Protein AF-T0Q170-F1 (afdb_monomer_lite)

Radius of gyration: 14.08 Å; chains: 1; bounding box: 42×24×38 Å

Organism: Saprolegnia diclina (strain VS20) (NCBI:txid1156394)

Structure (mmCIF, N/CA/C/O backbone):
data_AF-T0Q170-F1
#
_entry.id   AF-T0Q170-F1
#
loop_
_atom_site.group_PDB
_atom_site.id
_atom_site.type_symbol
_atom_site.label_atom_id
_atom_site.label_alt_id
_atom_site.label_comp_id
_atom_site.label_asym_id
_atom_site.label_entity_id
_atom_site.label_seq_id
_atom_site.pdbx_PDB_ins_code
_atom_site.Cartn_x
_atom_site.Cartn_y
_atom_site.Cartn_z
_atom_site.occupancy
_atom_site.B_iso_or_equiv
_atom_site.auth_seq_id
_atom_site.auth_comp_id
_atom_site.auth_asym_id
_atom_site.auth_atom_id
_atom_site.pdbx_PDB_model_num
ATOM 1 N N . MET A 1 1 ? -29.205 11.071 21.041 1.00 40.16 1 MET A N 1
ATOM 2 C CA . MET A 1 1 ? -28.260 10.068 21.575 1.00 40.16 1 MET A CA 1
ATOM 3 C C . MET A 1 1 ? -27.161 9.909 20.544 1.00 40.16 1 MET A C 1
ATOM 5 O O . MET A 1 1 ? -27.483 9.809 19.369 1.00 40.16 1 MET A O 1
ATOM 9 N N . ALA A 1 2 ? -25.906 10.055 20.963 1.00 42.72 2 ALA A N 1
ATOM 10 C CA . ALA A 1 2 ? -24.750 10.175 20.083 1.00 42.72 2 ALA A CA 1
ATOM 11 C C . ALA A 1 2 ? -24.502 8.879 19.299 1.00 42.72 2 ALA A C 1
ATOM 13 O O . ALA A 1 2 ? -24.160 7.856 19.886 1.00 42.72 2 ALA A O 1
ATOM 14 N N . THR A 1 3 ? -24.639 8.925 17.976 1.00 43.03 3 THR A N 1
ATOM 15 C CA . THR A 1 3 ? -23.939 7.989 17.094 1.00 43.03 3 THR A CA 1
ATOM 16 C C . THR A 1 3 ? -22.513 8.498 16.968 1.00 43.03 3 THR A C 1
ATOM 18 O O . THR A 1 3 ? -22.196 9.289 16.084 1.00 43.03 3 THR A O 1
ATOM 21 N N . THR A 1 4 ? -21.672 8.112 17.924 1.00 44.09 4 THR A N 1
ATOM 22 C CA . THR A 1 4 ? -20.222 8.246 17.810 1.00 44.09 4 THR A CA 1
ATOM 23 C C . THR A 1 4 ? -19.781 7.331 16.674 1.00 44.09 4 THR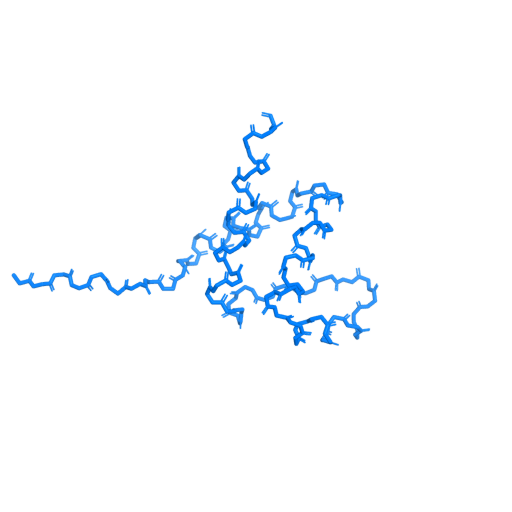 A C 1
ATOM 25 O O . THR A 1 4 ? -19.595 6.133 16.868 1.00 44.09 4 THR A O 1
ATOM 28 N N . THR A 1 5 ? -19.673 7.882 15.467 1.00 47.50 5 THR A N 1
ATOM 29 C CA . THR A 1 5 ? -18.926 7.283 14.364 1.00 47.50 5 THR A CA 1
ATOM 30 C C . THR A 1 5 ? -17.473 7.214 14.817 1.00 47.50 5 THR A C 1
ATOM 32 O O . THR A 1 5 ? -16.731 8.192 14.751 1.00 47.50 5 THR A O 1
ATOM 35 N N . LEU A 1 6 ? -17.084 6.067 15.376 1.00 50.22 6 LEU A N 1
ATOM 36 C CA . LEU A 1 6 ? -15.680 5.698 15.512 1.00 50.22 6 LEU A CA 1
ATOM 37 C C . LEU A 1 6 ? -15.028 5.858 14.125 1.00 50.22 6 LEU A C 1
ATOM 39 O O . LEU A 1 6 ? -15.695 5.529 13.135 1.00 50.22 6 LEU A O 1
ATOM 43 N N . PRO A 1 7 ? -13.777 6.349 14.019 1.00 46.97 7 PRO A N 1
ATOM 44 C CA . PRO A 1 7 ? -13.009 6.256 12.782 1.00 46.97 7 PRO A CA 1
ATOM 45 C C . PRO A 1 7 ? -12.864 4.764 12.499 1.00 46.97 7 PRO A C 1
ATOM 47 O O . PRO A 1 7 ? -12.056 4.068 13.109 1.00 46.97 7 PRO A O 1
ATOM 50 N N . SER A 1 8 ? -13.799 4.247 11.714 1.00 45.09 8 SER A N 1
ATOM 51 C CA . SER A 1 8 ? -13.974 2.821 11.532 1.00 45.09 8 SER A CA 1
ATOM 52 C C . SER A 1 8 ? -12.783 2.386 10.707 1.00 45.09 8 SER A C 1
ATOM 54 O O . SER A 1 8 ? -12.500 2.982 9.668 1.00 45.09 8 SER A O 1
ATOM 56 N N . THR A 1 9 ? -12.046 1.406 11.216 1.00 54.09 9 THR A N 1
ATOM 57 C CA . THR A 1 9 ? -11.089 0.636 10.424 1.00 54.09 9 THR A CA 1
ATOM 58 C C . THR A 1 9 ? -11.674 0.402 9.031 1.00 54.09 9 THR A C 1
ATOM 60 O O . THR A 1 9 ? -12.869 0.083 8.966 1.00 54.09 9 THR A O 1
ATOM 63 N N . PRO A 1 10 ? -10.892 0.593 7.952 1.00 58.53 10 PRO A N 1
ATOM 64 C CA . PRO A 1 10 ? -11.398 0.457 6.592 1.00 58.53 10 PRO A CA 1
ATOM 65 C C . PRO A 1 10 ? -12.172 -0.853 6.485 1.00 58.53 10 PRO A C 1
ATOM 67 O O . PRO A 1 10 ? -11.693 -1.909 6.902 1.00 58.53 10 PRO A O 1
ATOM 70 N N . SER A 1 11 ? -13.420 -0.763 6.032 1.00 64.56 11 SER A N 1
ATOM 71 C CA . SER A 1 11 ? -14.312 -1.917 5.990 1.00 64.56 11 SER A CA 1
ATOM 72 C C . SER A 1 11 ? -13.700 -2.972 5.073 1.00 64.56 11 SER A C 1
ATOM 74 O O . SER A 1 11 ? -13.059 -2.626 4.081 1.00 64.56 11 SER A O 1
ATOM 76 N N . ALA A 1 12 ? -13.921 -4.261 5.341 1.00 68.19 12 ALA A N 1
ATOM 77 C CA . ALA A 1 12 ? -13.371 -5.346 4.516 1.00 68.19 12 ALA A CA 1
ATOM 78 C C . ALA A 1 12 ? -13.646 -5.154 3.006 1.00 68.19 12 ALA A C 1
ATOM 80 O O . ALA A 1 12 ? -12.825 -5.506 2.162 1.00 68.19 12 ALA A O 1
ATOM 81 N N . THR A 1 13 ? -14.772 -4.523 2.663 1.00 73.12 13 THR A N 1
ATOM 82 C CA . THR A 1 13 ? -15.134 -4.127 1.296 1.00 73.12 13 THR A CA 1
ATOM 83 C C . THR A 1 13 ? -14.195 -3.073 0.692 1.00 73.12 13 THR A C 1
ATOM 85 O O . THR A 1 13 ? -13.848 -3.164 -0.481 1.00 73.12 13 THR A O 1
ATOM 88 N N . GLU A 1 14 ? -13.768 -2.079 1.472 1.00 74.69 14 GLU A N 1
ATOM 89 C CA . GLU A 1 14 ? -12.831 -1.031 1.041 1.00 74.69 14 GLU A CA 1
ATOM 90 C C . GLU A 1 14 ? -11.429 -1.609 0.846 1.00 74.69 14 GLU A C 1
ATOM 92 O O . GLU A 1 14 ? -10.787 -1.338 -0.166 1.00 74.69 14 GLU A O 1
ATOM 97 N N . LEU A 1 15 ? -10.995 -2.485 1.759 1.00 78.81 15 LEU A N 1
ATOM 98 C CA . LEU A 1 15 ? -9.739 -3.221 1.619 1.00 78.81 15 LEU A CA 1
ATOM 99 C C . LEU A 1 15 ? -9.740 -4.093 0.361 1.00 78.81 15 LEU A C 1
ATOM 101 O O . LEU A 1 15 ? -8.800 -4.032 -0.427 1.00 78.81 15 LEU A O 1
ATOM 105 N N . GLN A 1 16 ? -10.817 -4.842 0.103 1.00 79.06 16 GLN A N 1
ATOM 106 C CA . GLN A 1 16 ? -10.939 -5.617 -1.135 1.00 79.06 16 GLN A CA 1
ATOM 107 C C . GLN A 1 16 ? -10.906 -4.734 -2.384 1.00 79.06 16 GLN A C 1
ATOM 109 O O . GLN A 1 16 ? -10.242 -5.090 -3.356 1.00 79.06 16 GLN A O 1
ATOM 114 N N . ALA A 1 17 ? -11.576 -3.580 -2.371 1.00 81.88 17 ALA A N 1
ATOM 115 C CA . ALA A 1 17 ? -11.532 -2.641 -3.489 1.00 81.88 17 ALA A CA 1
ATOM 116 C C . ALA A 1 17 ? -10.110 -2.105 -3.735 1.00 81.88 17 ALA A C 1
ATOM 118 O O . ALA A 1 17 ? -9.686 -1.990 -4.887 1.00 81.88 17 ALA A O 1
ATOM 119 N N . ILE A 1 18 ? -9.352 -1.836 -2.667 1.00 82.44 18 ILE A N 1
ATOM 120 C CA . ILE A 1 18 ? -7.939 -1.450 -2.738 1.00 82.44 18 ILE A CA 1
ATOM 121 C C . ILE A 1 18 ? -7.109 -2.585 -3.350 1.00 82.44 18 ILE A C 1
ATOM 123 O O . ILE A 1 18 ? -6.407 -2.345 -4.327 1.00 82.44 18 ILE A O 1
ATOM 127 N N . VAL A 1 19 ? -7.239 -3.829 -2.873 1.00 84.06 19 VAL A N 1
ATOM 128 C CA . VAL A 1 19 ? -6.514 -4.992 -3.431 1.00 84.06 19 VAL A CA 1
ATOM 129 C C . VAL A 1 19 ? -6.831 -5.197 -4.914 1.00 84.06 19 VAL A C 1
ATOM 131 O O . VAL A 1 19 ? -5.928 -5.398 -5.728 1.00 84.06 19 VAL A O 1
ATOM 134 N N . GLN A 1 20 ? -8.107 -5.112 -5.291 1.00 82.06 20 GLN A N 1
ATOM 135 C CA . GLN A 1 20 ? -8.544 -5.233 -6.685 1.00 82.06 20 GLN A CA 1
ATOM 136 C C . GLN A 1 20 ? -7.970 -4.121 -7.569 1.00 82.06 20 GLN A C 1
ATOM 138 O O . GLN A 1 20 ? -7.639 -4.355 -8.728 1.00 82.06 20 GLN A O 1
ATOM 143 N N . ARG A 1 21 ? -7.818 -2.906 -7.037 1.00 83.38 21 ARG A N 1
ATOM 144 C CA . ARG A 1 21 ? -7.150 -1.820 -7.760 1.00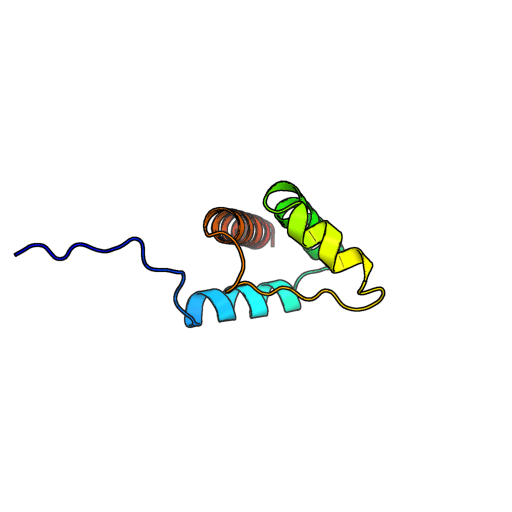 83.38 21 ARG A CA 1
ATOM 145 C C . ARG A 1 21 ? -5.658 -2.072 -7.893 1.00 83.38 21 ARG A C 1
ATOM 147 O O . ARG A 1 21 ? -5.155 -1.973 -9.002 1.00 83.38 21 ARG A O 1
ATOM 154 N N . ILE A 1 22 ? -4.984 -2.450 -6.805 1.00 83.94 22 ILE A N 1
ATOM 155 C CA . ILE A 1 22 ? -3.540 -2.736 -6.780 1.00 83.94 22 ILE A CA 1
ATOM 156 C C . ILE A 1 22 ? -3.180 -3.833 -7.787 1.00 83.94 22 ILE A C 1
ATOM 158 O O . ILE A 1 22 ? -2.239 -3.675 -8.556 1.00 83.94 22 ILE A O 1
ATOM 162 N N . THR A 1 23 ? -3.962 -4.913 -7.834 1.00 83.25 23 THR A N 1
ATOM 163 C CA . THR A 1 23 ? -3.756 -6.033 -8.774 1.00 83.25 23 THR A CA 1
ATOM 164 C C . THR A 1 23 ? -3.962 -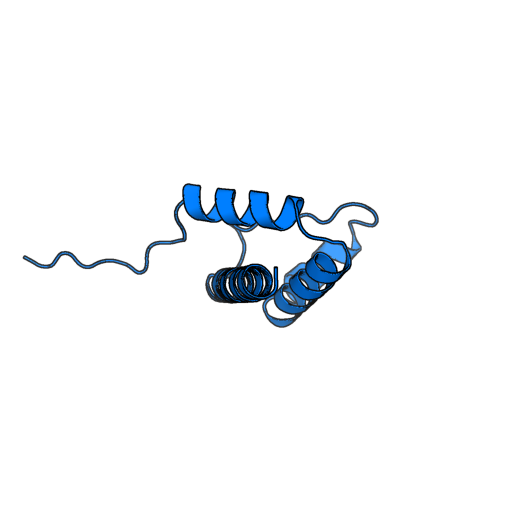5.656 -10.243 1.00 83.25 23 THR A C 1
ATOM 166 O O . THR A 1 23 ? -3.422 -6.328 -11.115 1.00 83.25 23 THR A O 1
ATOM 169 N N . ASN A 1 24 ? -4.695 -4.575 -10.525 1.00 83.69 24 ASN A N 1
ATOM 170 C CA . ASN A 1 24 ? -4.889 -4.034 -11.872 1.00 83.69 24 ASN A CA 1
ATOM 171 C C . ASN A 1 24 ? -3.960 -2.846 -12.191 1.00 83.69 24 ASN A C 1
ATOM 173 O O . ASN A 1 24 ? -4.095 -2.240 -13.256 1.00 83.69 24 ASN A O 1
ATOM 177 N N . LEU A 1 25 ? -3.037 -2.479 -11.293 1.00 81.81 25 LEU A N 1
ATOM 178 C CA . LEU A 1 25 ? -2.090 -1.396 -11.549 1.00 81.81 25 LEU A CA 1
ATOM 179 C C . LEU A 1 25 ? -1.042 -1.798 -12.588 1.00 81.81 25 LEU A C 1
ATOM 181 O O . LEU A 1 25 ? -0.585 -2.939 -12.650 1.00 81.81 25 LEU A O 1
ATOM 185 N N . SER A 1 26 ? -0.600 -0.811 -13.369 1.00 86.81 26 SER A N 1
ATOM 186 C CA . SER A 1 26 ? 0.611 -0.943 -14.175 1.00 86.81 26 SER A CA 1
ATOM 187 C C . SER A 1 26 ? 1.842 -1.074 -13.276 1.00 86.81 26 SER A C 1
ATOM 189 O O . SER A 1 26 ? 1.841 -0.628 -12.128 1.00 86.81 26 SER A O 1
ATOM 191 N N . SER A 1 27 ? 2.932 -1.633 -13.803 1.00 84.62 27 SER A N 1
ATOM 192 C CA . SER A 1 27 ? 4.185 -1.790 -13.051 1.00 84.62 27 SER A CA 1
ATOM 193 C C . SER A 1 27 ? 4.732 -0.455 -12.521 1.00 84.62 27 SER A C 1
ATOM 195 O O . SER A 1 27 ? 5.261 -0.407 -11.416 1.00 84.62 27 SER A O 1
ATOM 197 N N . GLU A 1 28 ? 4.562 0.640 -13.269 1.00 86.81 28 GLU A N 1
ATOM 198 C CA . GLU A 1 28 ? 4.956 1.990 -12.836 1.00 86.81 28 GLU A CA 1
ATOM 199 C C . GLU A 1 28 ? 4.121 2.481 -11.648 1.00 86.81 28 GLU A C 1
ATOM 201 O O . GLU A 1 28 ? 4.668 2.984 -10.666 1.00 86.81 28 GLU A O 1
ATOM 206 N N . ALA A 1 29 ? 2.800 2.291 -11.707 1.00 87.19 29 ALA A N 1
ATOM 207 C CA . ALA A 1 29 ? 1.907 2.652 -10.614 1.00 87.19 29 ALA A CA 1
ATOM 208 C C . ALA A 1 29 ? 2.137 1.770 -9.377 1.00 87.19 29 ALA A C 1
ATOM 210 O O . ALA A 1 29 ? 2.102 2.254 -8.248 1.00 87.19 29 ALA A O 1
ATOM 211 N N . LEU A 1 30 ? 2.435 0.485 -9.579 1.00 86.31 30 LEU A N 1
ATOM 212 C CA . LEU A 1 30 ? 2.807 -0.425 -8.503 1.00 86.31 30 LEU A CA 1
ATOM 213 C C . LEU A 1 30 ? 4.092 0.049 -7.808 1.00 86.31 30 LEU A C 1
ATOM 215 O O . LEU A 1 30 ? 4.121 0.144 -6.589 1.00 86.31 30 LEU A O 1
ATOM 219 N N . LEU A 1 31 ? 5.136 0.419 -8.555 1.00 87.25 31 LEU A N 1
ATOM 220 C CA . LEU A 1 31 ? 6.371 0.956 -7.969 1.00 87.25 31 LEU A CA 1
ATOM 221 C C . LEU A 1 31 ? 6.117 2.228 -7.150 1.00 87.25 31 LEU A C 1
ATOM 223 O O . LEU A 1 31 ? 6.646 2.356 -6.046 1.00 87.25 31 LEU A O 1
ATOM 227 N N . GLY A 1 32 ? 5.285 3.142 -7.658 1.00 89.31 32 GLY A N 1
ATOM 228 C CA . GLY A 1 32 ? 4.893 4.347 -6.923 1.00 89.31 32 GLY A CA 1
ATOM 229 C C . GLY A 1 32 ? 4.154 4.026 -5.622 1.00 89.31 32 GLY A C 1
ATOM 230 O O . GLY A 1 32 ? 4.472 4.588 -4.576 1.00 89.31 32 GLY A O 1
ATOM 231 N N . LEU A 1 33 ? 3.237 3.056 -5.658 1.00 89.31 33 LEU A N 1
ATOM 232 C CA . LEU A 1 33 ? 2.550 2.557 -4.470 1.00 89.31 33 LEU A CA 1
ATOM 233 C C . LEU A 1 33 ? 3.542 2.000 -3.435 1.00 89.31 33 LEU A C 1
ATOM 235 O O . LEU A 1 33 ? 3.488 2.381 -2.268 1.00 89.31 33 LEU A O 1
ATOM 239 N N . LEU A 1 34 ? 4.473 1.136 -3.848 1.00 88.00 34 LEU A N 1
ATOM 240 C CA . LEU A 1 34 ? 5.450 0.522 -2.938 1.00 88.00 34 LEU A CA 1
ATOM 241 C C . LEU A 1 34 ? 6.363 1.569 -2.293 1.00 88.00 34 LEU A C 1
ATOM 243 O O . LEU A 1 34 ? 6.718 1.430 -1.126 1.00 88.00 34 LEU A O 1
ATOM 247 N N . GLN A 1 35 ? 6.713 2.637 -3.014 1.00 88.88 35 GLN A N 1
ATOM 248 C CA . GLN A 1 35 ? 7.481 3.750 -2.449 1.00 88.88 35 GLN A CA 1
ATOM 249 C C . GLN A 1 35 ? 6.717 4.493 -1.351 1.00 88.88 35 GLN A C 1
ATOM 251 O O . GLN A 1 35 ? 7.326 4.894 -0.361 1.00 88.88 35 GLN A O 1
ATOM 256 N N . ILE A 1 36 ? 5.404 4.677 -1.504 1.00 90.38 36 ILE A N 1
ATOM 257 C CA . ILE A 1 36 ? 4.561 5.294 -0.470 1.00 90.38 36 ILE A CA 1
ATOM 258 C C . ILE A 1 36 ? 4.535 4.404 0.771 1.00 90.38 36 ILE A C 1
ATOM 260 O O . ILE A 1 36 ? 4.754 4.882 1.882 1.00 90.38 36 ILE A O 1
ATOM 264 N N . ILE A 1 37 ? 4.340 3.101 0.575 1.00 89.44 37 ILE A N 1
ATOM 265 C CA . ILE A 1 37 ? 4.303 2.130 1.670 1.00 89.44 37 ILE A CA 1
ATOM 266 C C . ILE A 1 37 ? 5.652 2.076 2.384 1.00 89.44 37 ILE A C 1
ATOM 268 O O . ILE A 1 37 ? 5.683 2.131 3.605 1.00 89.44 37 ILE A O 1
ATOM 272 N N . ALA A 1 38 ? 6.766 2.073 1.653 1.00 87.94 38 ALA A N 1
ATOM 273 C CA . ALA A 1 38 ? 8.106 2.118 2.233 1.00 87.94 38 ALA A CA 1
ATOM 274 C C . ALA A 1 38 ? 8.382 3.408 3.032 1.00 87.94 38 ALA A C 1
ATOM 276 O O . ALA A 1 38 ? 9.102 3.371 4.029 1.00 87.94 38 ALA A O 1
ATOM 277 N N . GLN A 1 39 ? 7.805 4.546 2.628 1.00 88.94 39 GLN A N 1
ATOM 278 C CA . GLN A 1 39 ? 7.924 5.809 3.369 1.00 88.94 39 GLN A CA 1
ATOM 279 C C . GLN A 1 39 ? 7.099 5.819 4.658 1.00 88.94 39 GLN A C 1
ATOM 281 O O . GLN A 1 39 ? 7.549 6.368 5.664 1.00 88.94 39 GLN A O 1
ATOM 286 N N . CYS A 1 40 ? 5.900 5.236 4.634 1.00 88.62 40 CYS A N 1
ATOM 287 C CA . CYS A 1 40 ? 5.043 5.149 5.814 1.00 88.62 40 CYS A CA 1
ATOM 288 C C . CYS A 1 40 ? 5.503 4.044 6.774 1.00 88.62 40 CYS A C 1
ATOM 290 O O . CYS A 1 40 ? 5.519 4.247 7.985 1.00 88.62 40 CYS A O 1
ATOM 292 N N . GLU A 1 41 ? 5.914 2.896 6.236 1.00 87.12 41 GLU A N 1
ATOM 293 C CA . GLU A 1 41 ? 6.283 1.692 6.978 1.00 87.12 41 GLU A CA 1
ATOM 294 C C . GLU A 1 41 ? 7.636 1.143 6.505 1.00 87.12 41 GLU A C 1
ATOM 296 O O . GLU A 1 41 ? 7.710 0.137 5.793 1.00 87.12 41 GLU A O 1
ATOM 301 N N . PRO A 1 42 ? 8.752 1.748 6.952 1.00 84.06 42 PRO A N 1
ATOM 302 C CA . PRO A 1 42 ? 10.091 1.247 6.643 1.00 84.06 42 PRO A CA 1
ATOM 303 C C . PRO A 1 42 ? 10.326 -0.163 7.204 1.00 84.06 42 PRO A C 1
ATOM 305 O O . PRO A 1 42 ? 11.124 -0.928 6.665 1.00 84.06 42 PRO A O 1
ATOM 308 N N . SER A 1 43 ? 9.600 -0.544 8.261 1.00 84.81 43 SER A N 1
ATOM 309 C CA . SER A 1 43 ? 9.574 -1.916 8.770 1.00 84.81 43 SER A CA 1
ATOM 310 C C . SER A 1 43 ? 9.038 -2.905 7.739 1.00 84.81 43 SER A C 1
ATOM 312 O O . SER A 1 43 ? 9.613 -3.976 7.608 1.00 84.81 43 SER A O 1
ATOM 314 N N . TRP A 1 44 ? 8.006 -2.557 6.964 1.00 84.38 44 TRP A N 1
ATOM 315 C CA . TRP A 1 44 ? 7.490 -3.430 5.903 1.00 84.38 44 TRP A CA 1
ATOM 316 C C . TRP A 1 44 ? 8.542 -3.663 4.809 1.00 84.38 44 TRP A C 1
ATOM 318 O O . TRP A 1 44 ? 8.713 -4.787 4.342 1.00 84.38 44 TRP A O 1
ATOM 328 N N . GLN A 1 45 ? 9.327 -2.635 4.469 1.00 79.69 45 GLN A N 1
ATOM 329 C CA . GLN A 1 45 ? 10.409 -2.759 3.488 1.00 79.69 45 GLN A CA 1
ATOM 330 C C . GLN A 1 45 ? 11.506 -3.739 3.942 1.00 79.69 45 GLN A C 1
ATOM 332 O O . GLN A 1 45 ? 12.083 -4.441 3.114 1.00 79.69 45 GLN A O 1
ATOM 337 N N . LEU A 1 46 ? 11.780 -3.819 5.249 1.00 81.31 46 LEU A N 1
ATOM 338 C CA . LEU A 1 46 ? 12.719 -4.804 5.796 1.00 81.31 46 LEU A CA 1
ATOM 339 C C . LEU A 1 46 ? 12.191 -6.237 5.647 1.00 81.31 46 LEU A C 1
ATOM 341 O O . LEU A 1 46 ? 12.969 -7.129 5.338 1.00 81.31 46 LEU A O 1
ATOM 345 N N . TRP A 1 47 ? 10.882 -6.444 5.819 1.00 77.00 47 TRP A N 1
ATOM 346 C CA . TRP A 1 47 ? 10.242 -7.761 5.691 1.00 77.00 47 TRP A CA 1
ATOM 347 C C . TRP A 1 47 ? 10.130 -8.206 4.230 1.00 77.00 47 TRP A C 1
ATOM 349 O O . TRP A 1 47 ? 10.167 -9.395 3.940 1.00 77.00 47 TRP A O 1
ATOM 359 N N . GLN A 1 48 ? 10.036 -7.252 3.304 1.00 73.62 48 GLN A N 1
ATOM 360 C CA . GLN A 1 48 ? 10.058 -7.501 1.864 1.00 73.62 48 GLN A CA 1
ATOM 361 C C . GLN A 1 48 ? 11.379 -8.080 1.356 1.00 73.62 48 GLN A C 1
ATOM 363 O O . GLN A 1 48 ? 11.359 -8.807 0.372 1.00 73.62 48 GLN A O 1
ATOM 368 N N . MET A 1 49 ? 12.523 -7.794 1.990 1.00 68.06 49 MET A N 1
ATOM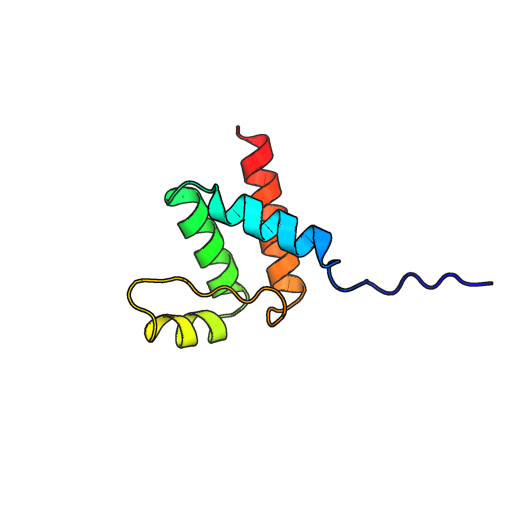 369 C CA . MET A 1 49 ? 13.819 -8.267 1.476 1.00 68.06 49 MET A CA 1
ATOM 370 C C . MET A 1 49 ? 13.949 -9.797 1.460 1.00 68.06 49 MET A C 1
ATOM 372 O O . MET A 1 49 ? 14.747 -10.324 0.686 1.00 68.06 49 MET A O 1
ATOM 376 N N . ASP A 1 50 ? 13.162 -10.501 2.276 1.00 65.88 50 ASP A N 1
ATOM 377 C CA . ASP A 1 50 ? 13.098 -11.964 2.289 1.00 65.88 50 ASP A CA 1
ATOM 378 C C . ASP A 1 50 ? 12.256 -12.546 1.131 1.00 65.88 50 ASP A C 1
ATOM 380 O O . ASP A 1 50 ? 12.391 -13.727 0.807 1.00 65.88 50 ASP A O 1
ATOM 384 N N . PHE A 1 51 ? 11.430 -11.732 0.459 1.00 63.84 51 PHE A N 1
ATOM 385 C CA . PHE A 1 51 ? 10.578 -12.145 -0.659 1.00 63.84 51 PHE A CA 1
ATOM 386 C C . PHE A 1 51 ? 11.111 -11.575 -1.980 1.00 63.84 51 PHE A C 1
ATOM 388 O O . PHE A 1 51 ? 10.920 -10.409 -2.308 1.00 63.84 51 PHE A O 1
ATOM 395 N N . VAL A 1 52 ? 11.806 -12.414 -2.753 1.00 61.81 52 VAL A N 1
ATOM 396 C CA . VAL A 1 52 ? 12.545 -11.973 -3.953 1.00 61.81 52 VAL A CA 1
ATOM 397 C C . VAL A 1 52 ? 11.642 -11.795 -5.184 1.00 61.81 52 VAL A C 1
ATOM 399 O O . VAL A 1 52 ? 11.957 -10.983 -6.050 1.00 61.81 52 VAL A O 1
ATOM 402 N N . ASP A 1 53 ? 10.509 -12.501 -5.247 1.00 69.06 53 ASP A N 1
ATOM 403 C CA . ASP A 1 53 ? 9.658 -12.563 -6.449 1.00 69.06 53 ASP A CA 1
ATOM 404 C C . ASP A 1 53 ? 8.201 -12.116 -6.227 1.00 69.06 53 ASP A C 1
ATOM 406 O O . ASP A 1 53 ? 7.513 -11.771 -7.188 1.00 69.06 53 ASP A O 1
ATOM 410 N N . GLU A 1 54 ? 7.713 -12.085 -4.983 1.00 74.56 54 GLU A N 1
ATOM 411 C CA . GLU A 1 54 ? 6.308 -11.790 -4.680 1.00 74.56 54 GLU A CA 1
ATOM 412 C C . GLU A 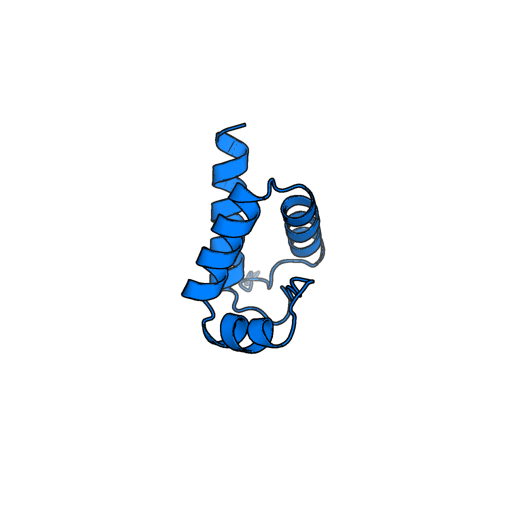1 54 ? 6.174 -10.704 -3.617 1.00 74.56 54 GLU A C 1
ATOM 414 O O . GLU A 1 54 ? 6.730 -10.793 -2.524 1.00 74.56 54 GLU A O 1
ATOM 419 N N . ILE A 1 55 ? 5.373 -9.683 -3.918 1.00 78.94 55 ILE A N 1
ATOM 420 C CA . ILE A 1 55 ? 5.084 -8.623 -2.960 1.00 78.94 55 ILE A CA 1
ATOM 421 C C . ILE A 1 55 ? 3.927 -9.066 -2.073 1.00 78.94 55 ILE A C 1
ATOM 423 O O . ILE A 1 55 ? 2.780 -9.115 -2.518 1.00 78.94 55 ILE A O 1
ATOM 427 N N . GLN A 1 56 ? 4.214 -9.329 -0.799 1.00 80.19 56 GLN A N 1
ATOM 428 C CA . GLN A 1 56 ? 3.176 -9.596 0.188 1.00 80.19 56 GLN A CA 1
ATOM 429 C C . GLN A 1 56 ? 2.741 -8.285 0.856 1.00 80.19 56 GLN A C 1
ATOM 431 O O . GLN A 1 56 ? 3.536 -7.584 1.493 1.00 80.19 56 GLN A O 1
ATOM 436 N N . LEU A 1 57 ? 1.473 -7.926 0.648 1.00 82.12 57 LEU A N 1
ATOM 437 C CA . LEU A 1 57 ? 0.870 -6.697 1.153 1.00 82.12 57 LEU A CA 1
ATOM 438 C C . LEU A 1 57 ? -0.289 -7.037 2.087 1.00 82.12 57 LEU A C 1
ATOM 440 O O . LEU A 1 57 ? -1.392 -7.339 1.635 1.00 82.12 57 LEU A O 1
ATOM 444 N N . ASP A 1 58 ? -0.030 -6.993 3.388 1.00 84.44 58 ASP A N 1
ATOM 445 C CA . ASP A 1 58 ? -1.062 -7.210 4.396 1.00 84.44 58 ASP A CA 1
ATOM 446 C C . ASP A 1 58 ? -1.659 -5.867 4.828 1.00 84.44 58 ASP A C 1
ATOM 448 O O . ASP A 1 58 ? -1.146 -5.187 5.714 1.00 84.44 58 ASP A O 1
ATOM 452 N N . LEU A 1 59 ? -2.742 -5.468 4.161 1.00 81.81 59 LEU A N 1
ATOM 453 C CA . LEU A 1 59 ? -3.434 -4.212 4.451 1.00 81.81 59 LEU A CA 1
ATOM 454 C C . LEU A 1 59 ? -4.115 -4.215 5.831 1.00 81.81 59 LEU A C 1
ATOM 456 O O . LEU A 1 59 ? -4.388 -3.142 6.361 1.00 81.81 59 LEU A O 1
ATOM 460 N N . GLU A 1 60 ? -4.409 -5.380 6.415 1.00 82.75 60 GLU A N 1
ATOM 461 C CA . GLU A 1 60 ? -5.014 -5.462 7.751 1.00 82.75 60 GLU A CA 1
ATOM 462 C C . GLU A 1 60 ? -3.977 -5.203 8.848 1.00 82.75 60 GLU A C 1
ATOM 464 O O . GLU A 1 60 ? -4.301 -4.618 9.883 1.00 82.75 60 GLU A O 1
ATOM 469 N N . ALA A 1 61 ? -2.724 -5.602 8.611 1.00 83.25 61 ALA A N 1
ATOM 470 C CA . ALA A 1 61 ? -1.606 -5.353 9.516 1.00 83.25 61 ALA A CA 1
ATOM 471 C C . ALA A 1 61 ? -0.991 -3.946 9.372 1.00 83.25 61 ALA A C 1
ATOM 473 O O . ALA A 1 61 ? -0.259 -3.508 10.263 1.00 83.25 61 ALA A O 1
ATOM 474 N N . MET A 1 62 ? -1.272 -3.246 8.269 1.00 85.12 62 MET A N 1
ATOM 475 C CA . MET A 1 62 ? -0.724 -1.916 7.985 1.00 85.12 62 MET A CA 1
ATOM 476 C C . MET A 1 62 ? -1.305 -0.813 8.866 1.00 85.12 62 MET A C 1
ATOM 478 O O . MET A 1 62 ? -2.442 -0.860 9.343 1.00 85.12 62 MET A O 1
ATOM 482 N N . GLN A 1 63 ? -0.524 0.255 9.035 1.00 85.00 63 GLN A N 1
ATOM 483 C CA . GLN A 1 63 ? -0.986 1.420 9.775 1.00 85.00 63 GLN A CA 1
ATOM 484 C C . GLN A 1 63 ? -2.127 2.142 9.033 1.00 85.00 63 GLN A C 1
ATOM 486 O O . GLN A 1 63 ? -2.083 2.290 7.808 1.00 85.00 63 GLN A O 1
ATOM 491 N N . PRO A 1 64 ? -3.117 2.708 9.754 1.00 84.19 64 PRO A N 1
ATOM 492 C CA . PRO A 1 64 ? -4.221 3.445 9.133 1.00 84.19 64 PRO A CA 1
ATOM 493 C C . PRO A 1 64 ? -3.758 4.599 8.234 1.00 84.19 64 PRO A C 1
ATOM 495 O O . PRO A 1 64 ? -4.387 4.895 7.221 1.00 84.19 64 PRO A O 1
ATOM 498 N N . LEU A 1 65 ? -2.639 5.237 8.591 1.00 87.31 65 LEU A N 1
ATOM 499 C CA . LEU A 1 65 ? -2.042 6.321 7.813 1.00 87.31 65 LEU A CA 1
ATOM 500 C C . LEU A 1 65 ? -1.481 5.820 6.471 1.00 87.31 65 LEU A C 1
ATOM 502 O O . LEU A 1 65 ? -1.660 6.484 5.452 1.00 87.31 65 LEU A O 1
ATOM 506 N N . THR A 1 66 ? -0.875 4.630 6.455 1.00 89.38 66 THR A N 1
ATOM 507 C CA . THR A 1 66 ? -0.417 3.954 5.233 1.00 89.38 66 THR A CA 1
ATOM 508 C C . THR A 1 66 ? -1.595 3.660 4.313 1.00 89.38 66 THR A C 1
ATOM 510 O O . THR A 1 66 ? -1.563 4.004 3.135 1.00 89.38 66 THR A O 1
ATOM 513 N N . LEU A 1 67 ? -2.678 3.096 4.858 1.00 87.12 67 LEU A N 1
ATOM 514 C CA . LEU A 1 67 ? -3.894 2.787 4.099 1.00 87.12 67 LEU A CA 1
ATOM 515 C C . LEU A 1 67 ? -4.523 4.044 3.494 1.00 87.12 67 LEU A C 1
ATOM 517 O O . LEU A 1 67 ? -4.940 4.035 2.335 1.00 87.12 67 LEU A O 1
ATOM 521 N N . GLN A 1 68 ? -4.533 5.148 4.242 1.00 87.44 68 GLN A N 1
ATOM 522 C CA . GLN A 1 68 ? -4.992 6.437 3.734 1.00 87.44 68 GLN A CA 1
ATOM 523 C C . GLN A 1 68 ? -4.102 6.959 2.597 1.00 87.44 68 GLN A C 1
ATOM 525 O O . GLN A 1 68 ? -4.619 7.429 1.584 1.00 87.44 68 GLN A O 1
ATOM 530 N N . ALA A 1 69 ? -2.777 6.858 2.729 1.00 89.62 69 ALA A N 1
ATOM 531 C CA . ALA A 1 69 ? -1.841 7.271 1.686 1.00 89.62 69 ALA A CA 1
ATOM 532 C C . ALA A 1 69 ? -1.996 6.430 0.405 1.00 89.62 69 ALA A C 1
ATOM 534 O O . ALA A 1 69 ? -2.022 6.985 -0.695 1.00 89.62 69 ALA A O 1
ATOM 535 N N . ILE A 1 70 ? -2.185 5.113 0.547 1.00 88.81 70 ILE A N 1
ATOM 536 C CA . ILE A 1 70 ? -2.511 4.199 -0.556 1.00 88.81 70 ILE A CA 1
ATOM 537 C C . ILE A 1 70 ? -3.814 4.627 -1.239 1.00 88.81 70 ILE A C 1
ATOM 539 O O . ILE A 1 70 ? -3.852 4.752 -2.462 1.00 88.81 70 ILE A O 1
ATOM 543 N N . ALA A 1 71 ? -4.876 4.877 -0.469 1.00 86.88 71 ALA A N 1
ATOM 544 C CA . ALA A 1 71 ? -6.171 5.269 -1.015 1.00 86.88 71 ALA A CA 1
ATOM 545 C C . ALA A 1 71 ? -6.076 6.575 -1.820 1.00 86.88 71 ALA A C 1
ATOM 547 O O . ALA A 1 71 ? -6.504 6.603 -2.975 1.00 86.88 71 ALA A O 1
ATOM 548 N N . MET A 1 72 ? -5.430 7.608 -1.265 1.00 88.44 72 MET A N 1
ATOM 549 C CA . MET A 1 72 ? -5.202 8.875 -1.969 1.00 88.44 72 MET A CA 1
ATOM 550 C C . MET A 1 72 ? -4.411 8.669 -3.264 1.00 88.44 72 MET A C 1
ATOM 552 O O . MET A 1 72 ? -4.760 9.226 -4.302 1.00 88.44 72 MET A O 1
ATOM 556 N N . TYR A 1 73 ? -3.367 7.839 -3.239 1.00 89.31 73 TYR A N 1
ATOM 557 C CA . TYR A 1 73 ? -2.582 7.542 -4.433 1.00 89.31 73 TYR A CA 1
ATOM 558 C C . TYR A 1 73 ? -3.419 6.859 -5.523 1.00 89.31 73 TYR A C 1
ATOM 560 O O . TYR A 1 73 ? -3.413 7.286 -6.678 1.00 89.31 73 TYR A O 1
ATOM 568 N N . LEU A 1 74 ? -4.218 5.855 -5.158 1.00 86.00 74 LEU A N 1
ATOM 569 C CA . LEU A 1 74 ? -5.123 5.179 -6.091 1.00 86.00 74 LEU A CA 1
ATOM 570 C C . LEU A 1 74 ? -6.181 6.130 -6.677 1.00 86.00 74 LEU A C 1
ATOM 572 O O . LEU A 1 74 ? -6.559 5.992 -7.844 1.00 86.00 74 LEU A O 1
ATOM 576 N N . GLU A 1 75 ? -6.659 7.104 -5.900 1.00 86.00 75 GLU A N 1
ATOM 577 C CA . GLU A 1 75 ? -7.542 8.159 -6.407 1.00 86.00 75 GLU A CA 1
ATOM 578 C C . GLU A 1 75 ? -6.836 9.053 -7.429 1.00 86.00 75 GLU A C 1
ATOM 580 O O . GLU A 1 75 ? -7.411 9.324 -8.484 1.00 86.00 75 GLU A O 1
ATOM 585 N N . THR A 1 76 ? -5.578 9.446 -7.187 1.00 85.69 76 THR A N 1
ATOM 586 C CA . THR A 1 76 ? -4.819 10.253 -8.162 1.00 85.69 76 THR A CA 1
ATOM 587 C C . THR A 1 76 ? -4.624 9.530 -9.490 1.00 85.69 76 THR A C 1
ATOM 589 O O . THR A 1 76 ? -4.749 10.146 -10.545 1.00 85.69 76 THR A O 1
ATOM 592 N N . LEU A 1 77 ? -4.409 8.214 -9.457 1.00 82.31 77 LEU A N 1
ATOM 593 C CA . LEU A 1 77 ? -4.297 7.394 -10.663 1.00 82.31 77 LEU A CA 1
ATOM 594 C C . LEU A 1 77 ? -5.625 7.283 -11.418 1.00 82.31 77 LEU A C 1
ATOM 596 O O . LEU A 1 77 ? -5.635 7.258 -12.645 1.00 82.31 77 LEU A O 1
ATOM 600 N N . SER A 1 78 ? -6.748 7.264 -10.696 1.00 71.06 78 SER A N 1
ATOM 601 C CA . SER A 1 78 ? -8.087 7.201 -11.297 1.00 71.06 78 SER A CA 1
ATOM 602 C C . SER A 1 78 ? -8.469 8.497 -12.025 1.00 71.06 78 SER A C 1
ATOM 604 O O . SER A 1 78 ? -9.333 8.468 -12.892 1.00 71.06 78 SER A O 1
ATOM 606 N N . TYR A 1 79 ? -7.850 9.628 -11.672 1.00 59.38 79 TYR A N 1
ATOM 607 C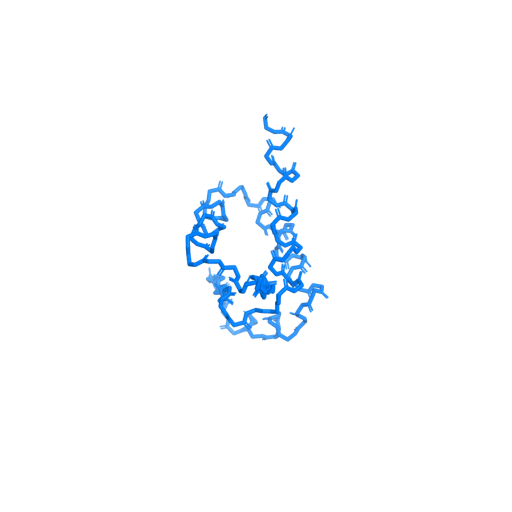 CA . TYR A 1 79 ? -8.132 10.938 -12.270 1.00 59.38 79 TYR A CA 1
ATOM 608 C C . TYR A 1 79 ? -7.308 11.221 -13.540 1.00 59.38 79 TYR A C 1
ATOM 610 O O . TYR A 1 79 ? -7.609 12.155 -14.278 1.00 59.38 79 TYR A O 1
ATOM 618 N N . VAL A 1 80 ? -6.250 10.440 -13.781 1.00 50.31 80 VAL A N 1
ATOM 619 C CA . VAL A 1 80 ? -5.322 10.610 -14.915 1.00 50.31 80 VAL A CA 1
ATOM 620 C C . VAL A 1 80 ? -5.622 9.620 -16.059 1.00 50.31 80 VAL A C 1
ATOM 622 O O . VAL A 1 80 ? -4.999 9.709 -17.116 1.00 50.31 80 VAL A O 1
ATOM 625 N N . ALA A 1 81 ? -6.586 8.709 -15.870 1.00 45.00 81 ALA A N 1
ATOM 626 C CA . ALA A 1 81 ? -7.023 7.718 -16.859 1.00 45.00 81 ALA A CA 1
ATOM 627 C C . ALA A 1 81 ? -8.108 8.241 -17.816 1.00 45.00 81 ALA A C 1
ATOM 629 O O . ALA A 1 81 ? -9.019 8.965 -17.352 1.00 45.00 81 ALA A O 1
#

InterPro domains:
  IPR027353 NET domain [PF17035] (11-74)
  IPR038336 NET domain superfamily [G3DSA:1.20.1270.220] (8-79)

Sequence (81 aa):
MATTTLPSTPSATELQAIVQRITNLSSEALLGLLQIIAQCEPSWQLWQMDFVDEIQLDLEAMQPLTLQAIAMYLETLSYVA

Foldseek 3Di:
DDPPPDPDDQPPVNVVVLVVLLVVDDPVLVVVLVVLQCVQCVVLVVVCVVPPDDRDDDPVPDDPVSVVSSVVSSVVVVVVD

Secondary structure (DSSP, 8-state):
-----------HHHHHHHHHHHHT--HHHHHHHHHHHHHH-HHHHHHHTT-SS-----TTTS-HHHHHHHHHHHHHHHH--

pLDDT: mean 76.79, std 14.24, range [40.16, 90.38]